Protein AF-A0A834HVM1-F1 (afdb_monomer_lite)

Sequence (176 aa):
MFTRSICTASIRMKLQIKRQAFDGKVNGSLLQRNLDETGYWPRPNTVKIKEQDKYRYCSTALRLLRKNMNRLMHLLILAIGVMGTSPPHPCQCWPDWQPVKDGDQWYCKNGDQSFSCNIDIPPLCICMEKGKPVELPLGETNCIHLDQYRFDNTRCEITPELEKWFGKYPQYRLYD

Secondary structure (DSSP, 8-state):
--SSSSHHHHHHHHHHHTTSS--S-PPSSS--S--SS---PPPPP-----GGGGTHHHHHHHHHHHHHHHHHHHHHHTTTTS-------S-PPPTT-EEEEETTEEEEEETTEEEETTPPPPPPPEEEETTEEEEPPTT--BSTTT-TTT-S-SB----HHHHHHHHH-GGGPPP-

pLDDT: mean 70.14, std 21.53, range [40.59, 96.31]

Radius of gyration: 39.04 Å; chains: 1; bounding box: 82×54×86 Å

Foldseek 3Di:
DPPPPPVVVVVVVVVVVVVPPPPDDDDDDPDPDDPDDDPDDPDPDDPPDPPVVVPPVVPVVVVVVVVVVVVVVVVVVVVVPPDPPPPPPPFDDDPPWDWDDDPPAIWTDDPPAIGHGPADWADWFWFAFPNDTDTDDTRDQFDVVVPVPGTPDGGGDDDPRNVVSCVVVVVSDDDD

Structure (mmCIF, N/CA/C/O backbone):
data_AF-A0A834HVM1-F1
#
_entry.id   AF-A0A834HVM1-F1
#
loop_
_atom_site.group_PDB
_atom_site.id
_atom_site.type_symbol
_atom_site.label_atom_id
_atom_site.label_alt_id
_atom_site.label_comp_id
_atom_site.label_asym_id
_atom_site.label_entity_id
_atom_site.label_seq_id
_atom_site.pdbx_PDB_ins_code
_atom_site.Cartn_x
_atom_site.Cartn_y
_atom_site.Cartn_z
_atom_site.occupancy
_atom_site.B_iso_or_equiv
_atom_site.auth_seq_id
_atom_site.auth_comp_id
_atom_site.auth_asym_id
_atom_site.auth_atom_id
_atom_site.pdbx_PDB_model_num
ATOM 1 N N . MET A 1 1 ? 28.528 -17.433 -54.467 1.00 46.09 1 MET A N 1
ATOM 2 C CA . MET A 1 1 ? 28.864 -16.192 -55.209 1.00 46.09 1 MET A CA 1
ATOM 3 C C . MET A 1 1 ? 28.993 -14.973 -54.264 1.00 46.09 1 MET A C 1
ATOM 5 O O . MET A 1 1 ? 28.414 -13.937 -54.530 1.00 46.09 1 MET A O 1
ATOM 9 N N . PHE A 1 2 ? 29.777 -15.047 -53.172 1.00 41.09 2 PHE A N 1
ATOM 10 C CA . PHE A 1 2 ? 29.877 -13.945 -52.179 1.00 41.09 2 PHE A CA 1
ATOM 11 C C . PHE A 1 2 ? 31.312 -13.526 -51.796 1.00 41.09 2 PHE A C 1
ATOM 13 O O . PHE A 1 2 ? 31.509 -12.690 -50.923 1.00 41.09 2 PHE A O 1
ATOM 20 N N . THR A 1 3 ? 32.348 -14.045 -52.460 1.00 45.53 3 THR A N 1
ATOM 21 C CA . THR A 1 3 ? 33.753 -13.805 -52.066 1.00 45.53 3 THR A CA 1
ATOM 22 C C . THR A 1 3 ? 34.456 -12.672 -52.819 1.00 45.53 3 THR A C 1
ATOM 24 O O . THR A 1 3 ? 35.579 -12.319 -52.471 1.00 45.53 3 THR A O 1
ATOM 27 N N . ARG A 1 4 ? 33.818 -12.048 -53.820 1.00 44.50 4 ARG A N 1
ATOM 28 C CA . ARG A 1 4 ? 34.434 -10.946 -54.590 1.00 44.50 4 ARG A CA 1
ATOM 29 C C . ARG A 1 4 ? 34.240 -9.553 -53.976 1.00 44.50 4 ARG A C 1
ATOM 31 O O . ARG A 1 4 ? 34.981 -8.645 -54.332 1.00 44.50 4 ARG A O 1
ATOM 38 N N . SER A 1 5 ? 33.315 -9.382 -53.029 1.00 47.44 5 SER A N 1
ATOM 39 C CA . SER A 1 5 ? 32.925 -8.046 -52.540 1.00 47.44 5 SER A CA 1
ATOM 40 C C . SER A 1 5 ? 33.814 -7.466 -51.428 1.00 47.44 5 SER A C 1
ATOM 42 O O . SER A 1 5 ? 33.705 -6.283 -51.123 1.00 47.44 5 SER A O 1
ATOM 44 N N . ILE A 1 6 ? 34.706 -8.256 -50.817 1.00 48.00 6 ILE A N 1
ATOM 45 C CA . ILE A 1 6 ? 35.487 -7.811 -49.643 1.00 48.00 6 ILE A CA 1
ATOM 46 C C . ILE A 1 6 ? 36.829 -7.162 -50.048 1.00 48.00 6 ILE A C 1
ATOM 48 O O . ILE A 1 6 ? 37.372 -6.333 -49.319 1.00 48.00 6 ILE A O 1
ATOM 52 N N . CYS A 1 7 ? 37.361 -7.453 -51.241 1.00 42.31 7 CYS A N 1
ATOM 53 C CA . CYS A 1 7 ? 38.663 -6.911 -51.663 1.00 42.31 7 CYS A CA 1
ATOM 54 C C . CYS A 1 7 ? 38.623 -5.442 -52.116 1.00 42.31 7 CYS A C 1
ATOM 56 O O . CYS A 1 7 ? 39.622 -4.735 -51.979 1.00 42.31 7 CYS A O 1
ATOM 58 N N . THR A 1 8 ? 37.495 -4.944 -52.621 1.00 47.38 8 THR A N 1
ATOM 59 C CA . THR A 1 8 ? 37.378 -3.555 -53.097 1.00 47.38 8 THR A CA 1
ATOM 60 C C . THR A 1 8 ? 37.304 -2.531 -51.960 1.00 47.38 8 THR A C 1
ATOM 62 O O . THR A 1 8 ? 37.790 -1.413 -52.126 1.00 47.38 8 THR A O 1
ATOM 65 N N . ALA A 1 9 ? 36.800 -2.903 -50.779 1.00 46.69 9 ALA A N 1
ATOM 66 C CA . ALA A 1 9 ? 36.712 -1.992 -49.633 1.00 46.69 9 ALA A CA 1
ATOM 67 C C . ALA A 1 9 ? 38.084 -1.684 -48.995 1.00 46.69 9 ALA A C 1
ATOM 69 O O . ALA A 1 9 ? 38.352 -0.549 -48.601 1.00 46.69 9 ALA A O 1
ATOM 70 N N . SER A 1 10 ? 39.001 -2.659 -48.962 1.00 43.09 10 SER A N 1
ATOM 71 C CA . SER A 1 10 ? 40.302 -2.505 -48.286 1.00 43.09 10 SER A CA 1
ATOM 72 C C . SER A 1 10 ? 41.271 -1.560 -49.022 1.00 43.09 10 SER A C 1
ATOM 74 O O . SER A 1 10 ? 42.105 -0.898 -48.402 1.00 43.09 10 SER A O 1
ATOM 76 N N . ILE A 1 11 ? 41.133 -1.422 -50.347 1.00 46.19 11 ILE A N 1
ATOM 77 C CA . ILE A 1 11 ? 41.972 -0.513 -51.150 1.00 46.19 11 ILE A CA 1
ATOM 78 C C . ILE A 1 11 ? 41.555 0.953 -50.948 1.00 46.19 11 ILE A C 1
ATOM 80 O O . ILE A 1 11 ? 42.411 1.839 -50.951 1.00 46.19 11 ILE A O 1
ATOM 84 N N . ARG A 1 12 ? 40.266 1.224 -50.697 1.00 44.38 12 ARG A N 1
ATOM 85 C CA . ARG A 1 12 ? 39.762 2.592 -50.493 1.00 44.38 12 ARG A CA 1
ATOM 86 C C . ARG A 1 12 ? 40.230 3.200 -49.164 1.00 44.38 12 ARG A C 1
ATOM 88 O O . ARG A 1 12 ? 40.500 4.395 -49.113 1.00 44.38 12 ARG A O 1
ATOM 95 N N . MET A 1 13 ? 40.419 2.382 -48.126 1.00 41.84 13 MET A N 1
ATOM 96 C CA . MET A 1 13 ? 40.840 2.856 -46.798 1.00 41.84 13 MET A CA 1
ATOM 97 C C . MET A 1 13 ? 42.332 3.228 -46.724 1.00 41.84 13 MET A C 1
ATOM 99 O O . MET A 1 13 ? 42.696 4.204 -46.072 1.00 41.84 13 MET A O 1
ATOM 103 N N . LYS A 1 14 ? 43.217 2.526 -47.449 1.00 43.44 14 LYS A N 1
ATOM 104 C CA . LYS A 1 14 ? 44.661 2.846 -47.440 1.00 43.44 14 LYS A CA 1
ATOM 105 C C . LYS A 1 14 ? 45.020 4.143 -48.172 1.00 43.44 14 LYS A C 1
ATOM 107 O O . LYS A 1 14 ? 46.069 4.719 -47.894 1.00 43.44 14 LYS A O 1
ATOM 112 N N . LEU A 1 15 ? 44.162 4.623 -49.073 1.00 41.75 15 LEU A N 1
ATOM 113 C CA . LEU A 1 15 ? 44.365 5.903 -49.757 1.00 41.75 15 LEU A CA 1
ATOM 114 C C . LEU A 1 15 ? 44.028 7.113 -48.876 1.00 41.75 15 LEU A C 1
ATOM 116 O O . LEU A 1 15 ? 44.607 8.176 -49.085 1.00 41.75 15 LEU A O 1
ATOM 120 N N . GLN A 1 16 ? 43.173 6.960 -47.861 1.00 43.88 16 GLN A N 1
ATOM 121 C CA . GLN A 1 16 ? 42.899 8.050 -46.920 1.00 43.88 16 GLN A CA 1
ATOM 122 C C . GLN A 1 16 ? 43.956 8.172 -45.817 1.00 43.88 16 GLN A C 1
ATOM 124 O O . GLN A 1 16 ? 44.281 9.286 -45.420 1.00 43.88 16 GLN A O 1
ATOM 129 N N . ILE A 1 17 ? 44.592 7.070 -45.407 1.00 44.72 17 ILE A N 1
ATOM 130 C CA . ILE A 1 17 ? 45.626 7.110 -44.355 1.00 44.72 17 ILE A CA 1
ATOM 131 C C . ILE A 1 17 ? 46.914 7.805 -44.837 1.00 44.72 17 ILE A C 1
ATOM 133 O O . ILE A 1 17 ? 47.585 8.468 -44.054 1.00 44.72 17 ILE A O 1
ATOM 137 N N . LYS A 1 18 ? 47.239 7.769 -46.139 1.00 40.62 18 LYS A N 1
ATOM 138 C CA . LYS A 1 18 ? 48.368 8.559 -46.678 1.00 40.62 18 LYS A CA 1
ATOM 139 C C . LYS A 1 18 ? 48.083 10.058 -46.817 1.00 40.62 18 LYS A C 1
ATOM 141 O O . LYS A 1 18 ? 49.021 10.809 -47.058 1.00 40.62 18 LYS A O 1
ATOM 146 N N . ARG A 1 19 ? 46.833 10.507 -46.651 1.00 43.47 19 ARG A N 1
ATOM 147 C CA . ARG A 1 19 ? 46.487 11.938 -46.669 1.00 43.47 19 ARG A CA 1
ATOM 148 C C . ARG A 1 19 ? 46.636 12.620 -45.307 1.00 43.47 19 ARG A C 1
ATOM 150 O O . ARG A 1 19 ? 46.625 13.839 -45.270 1.00 43.47 19 ARG A O 1
ATOM 157 N N . GLN A 1 20 ? 46.807 11.860 -44.223 1.00 44.25 20 GLN A N 1
ATOM 158 C CA . GLN A 1 20 ? 46.919 12.391 -42.855 1.00 44.25 20 GLN A CA 1
ATOM 159 C C . GLN A 1 20 ? 48.341 12.318 -42.269 1.00 44.25 20 GLN A C 1
ATOM 161 O O . GLN A 1 20 ? 48.543 12.633 -41.105 1.00 44.25 20 GLN A O 1
ATOM 166 N N . ALA A 1 21 ? 49.344 11.934 -43.064 1.00 42.41 21 ALA A N 1
ATOM 167 C CA . ALA A 1 21 ? 50.749 11.882 -42.640 1.00 42.41 21 ALA A CA 1
ATOM 168 C C . ALA A 1 21 ? 51.602 13.013 -43.249 1.00 42.41 21 ALA A C 1
ATOM 170 O O . ALA A 1 21 ? 52.787 12.820 -43.508 1.00 42.41 21 ALA A O 1
ATOM 171 N N . PHE A 1 22 ? 50.998 14.176 -43.507 1.00 44.09 22 PHE A N 1
ATOM 172 C CA . PHE A 1 22 ? 51.691 15.379 -43.985 1.00 44.09 22 PHE A CA 1
ATOM 173 C C . PHE A 1 22 ? 51.393 16.607 -43.102 1.00 44.09 22 PHE A C 1
ATOM 175 O O . PHE A 1 22 ? 51.345 17.720 -43.597 1.00 44.09 22 PHE A O 1
ATOM 182 N N . ASP A 1 23 ? 51.241 16.403 -41.789 1.00 47.34 23 ASP A N 1
ATOM 183 C CA . ASP A 1 23 ? 51.270 17.471 -40.768 1.00 47.34 23 ASP A CA 1
ATOM 184 C C . ASP A 1 23 ? 52.557 17.389 -39.924 1.00 47.34 23 ASP A C 1
ATOM 186 O O . ASP A 1 23 ? 52.575 17.521 -38.701 1.00 47.34 23 ASP A O 1
ATOM 190 N N . GLY A 1 24 ? 53.679 17.124 -40.597 1.00 44.84 24 GLY A N 1
ATOM 191 C CA . GLY A 1 24 ? 55.014 17.149 -40.008 1.00 44.84 24 GLY A CA 1
ATOM 192 C C . GLY A 1 24 ? 55.781 18.383 -40.465 1.00 44.84 24 GLY A C 1
ATOM 193 O O . GLY A 1 24 ? 56.306 18.382 -41.572 1.00 44.84 24 GLY A O 1
ATOM 194 N N . LYS A 1 25 ? 55.824 19.411 -39.604 1.00 51.78 25 LYS A N 1
ATOM 195 C CA . LYS A 1 25 ? 56.779 20.541 -39.560 1.00 51.78 25 LYS A CA 1
ATOM 196 C C . LYS A 1 25 ? 57.676 20.702 -40.799 1.00 51.78 25 LYS A C 1
ATOM 198 O O . LYS A 1 25 ? 58.764 20.132 -40.861 1.00 51.78 25 LYS A O 1
ATOM 203 N N . VAL A 1 26 ? 57.280 21.588 -41.708 1.00 42.47 26 VAL A N 1
ATOM 204 C CA . VAL A 1 26 ? 58.225 22.237 -42.624 1.00 42.47 26 VAL A CA 1
ATOM 205 C C . VAL A 1 26 ? 58.448 23.649 -42.100 1.00 42.47 26 VAL A C 1
ATOM 207 O O . VAL A 1 26 ? 57.504 24.422 -41.958 1.00 42.47 26 VAL A O 1
ATOM 210 N N . ASN A 1 27 ? 59.698 23.945 -41.743 1.00 40.59 27 ASN A N 1
ATOM 211 C CA . ASN A 1 27 ? 60.143 25.271 -41.336 1.00 40.59 27 ASN A CA 1
ATOM 212 C C . ASN A 1 27 ? 59.734 26.300 -42.396 1.00 40.59 27 ASN A C 1
ATOM 214 O O . ASN A 1 27 ? 60.076 26.171 -43.572 1.00 40.59 27 ASN A O 1
ATOM 2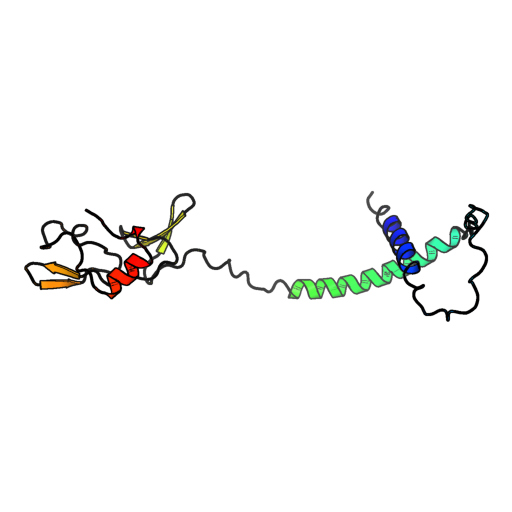18 N N . GLY A 1 28 ? 59.003 27.322 -41.961 1.00 49.00 28 GLY A N 1
ATOM 219 C CA . GLY A 1 28 ? 58.702 28.481 -42.778 1.00 49.00 28 GLY A CA 1
ATOM 220 C C . GLY A 1 28 ? 59.962 29.305 -42.994 1.00 49.00 28 GLY A C 1
ATOM 221 O O . GLY A 1 28 ? 60.507 29.829 -42.030 1.00 49.00 28 GLY A O 1
ATOM 222 N N . SER A 1 29 ? 60.400 29.413 -44.249 1.00 47.00 29 SER A N 1
ATOM 223 C CA . SER A 1 29 ? 61.112 30.586 -44.783 1.00 47.00 29 SER A CA 1
ATOM 224 C C . SER A 1 29 ? 61.532 30.427 -46.251 1.00 47.00 29 SER A C 1
ATOM 226 O O . SER A 1 29 ? 62.586 30.917 -46.620 1.00 47.00 29 SER A O 1
ATOM 228 N N . LEU A 1 30 ? 60.766 29.760 -47.124 1.00 45.78 30 LEU A N 1
ATOM 229 C CA . LEU A 1 30 ? 61.060 29.764 -48.572 1.00 45.78 30 LEU A CA 1
ATOM 230 C C . LEU A 1 30 ? 59.909 29.150 -49.374 1.00 45.78 30 LEU A C 1
ATOM 232 O O . LEU A 1 30 ? 60.035 28.049 -49.883 1.00 45.78 30 LEU A O 1
ATOM 236 N N . LEU A 1 31 ? 58.761 29.831 -49.433 1.00 43.28 31 LEU A N 1
ATOM 237 C CA . LEU A 1 31 ? 57.733 29.670 -50.484 1.00 43.28 31 LEU A CA 1
ATOM 238 C C . LEU A 1 31 ? 56.615 30.704 -50.267 1.00 43.28 31 LEU A C 1
ATOM 240 O O . LEU A 1 31 ? 55.435 30.392 -50.175 1.00 43.28 31 LEU A O 1
ATOM 244 N N . GLN A 1 32 ? 57.012 31.971 -50.153 1.00 49.53 32 GLN A N 1
ATOM 245 C CA . GLN A 1 32 ? 56.101 33.113 -50.174 1.00 49.53 32 GLN A CA 1
ATOM 246 C C . GLN A 1 32 ? 56.458 33.970 -51.389 1.00 49.53 32 GLN A C 1
ATOM 248 O O . GLN A 1 32 ? 57.086 35.019 -51.262 1.00 49.53 32 GLN A O 1
ATOM 253 N N . ARG A 1 33 ? 56.159 33.457 -52.584 1.00 48.03 33 ARG A N 1
ATOM 254 C CA . ARG A 1 33 ? 56.004 34.239 -53.818 1.00 48.03 33 ARG A CA 1
ATOM 255 C C . ARG A 1 33 ? 55.497 33.319 -54.929 1.00 48.03 33 ARG A C 1
ATOM 257 O O . ARG A 1 33 ? 56.015 32.219 -55.083 1.00 48.03 33 ARG A O 1
ATOM 264 N N . ASN A 1 34 ? 54.524 33.819 -55.685 1.00 42.91 34 ASN A N 1
ATOM 265 C CA . ASN A 1 34 ? 53.813 33.195 -56.808 1.00 42.91 34 ASN A CA 1
ATOM 266 C C . ASN A 1 34 ? 52.642 32.290 -56.421 1.00 42.91 34 ASN A C 1
ATOM 268 O O . ASN A 1 34 ? 52.638 31.084 -56.649 1.00 42.91 34 ASN A O 1
ATOM 272 N N . LEU A 1 35 ? 51.613 32.932 -55.877 1.00 48.84 35 LEU A N 1
ATOM 273 C CA . LEU A 1 35 ? 50.236 32.453 -55.936 1.00 48.84 35 LEU A CA 1
ATOM 274 C C . LEU A 1 35 ? 49.391 33.527 -56.626 1.00 48.84 35 LEU A C 1
ATOM 276 O O . LEU A 1 35 ? 48.385 33.961 -56.098 1.00 48.84 35 LEU A O 1
ATOM 280 N N . ASP A 1 36 ? 49.850 33.961 -57.797 1.00 48.88 36 ASP A N 1
ATOM 281 C CA . ASP A 1 36 ? 49.064 34.718 -58.761 1.00 48.88 36 ASP A CA 1
ATOM 282 C C . ASP A 1 36 ? 49.435 34.186 -60.151 1.00 48.88 36 ASP A C 1
ATOM 284 O O . ASP A 1 36 ? 50.603 33.929 -60.435 1.00 48.88 36 ASP A O 1
ATOM 288 N N . GLU A 1 37 ? 48.412 33.966 -60.976 1.00 50.09 37 GLU A N 1
ATOM 289 C CA . GLU A 1 37 ? 48.492 33.572 -62.389 1.00 50.09 37 GLU A CA 1
ATOM 290 C C . GLU A 1 37 ? 48.992 32.148 -62.699 1.00 50.09 37 GLU A C 1
ATOM 292 O O . GLU A 1 37 ? 50.095 31.917 -63.179 1.00 50.09 37 GLU A O 1
ATOM 297 N N . THR A 1 38 ? 48.122 31.156 -62.491 1.00 44.94 38 THR A N 1
ATOM 298 C CA . THR A 1 38 ? 47.656 30.205 -63.531 1.00 44.94 38 THR A CA 1
ATOM 299 C C . THR A 1 38 ? 46.861 29.079 -62.864 1.00 44.94 38 THR A C 1
ATOM 301 O O . THR A 1 38 ? 47.388 28.244 -62.134 1.00 44.94 38 THR A O 1
ATOM 304 N N . GLY A 1 39 ? 45.549 29.042 -63.108 1.00 46.97 39 GLY A N 1
ATOM 305 C CA . GLY A 1 39 ? 44.650 28.003 -62.602 1.00 46.97 39 GLY A CA 1
ATOM 306 C C . GLY A 1 39 ? 44.836 26.659 -63.310 1.00 46.97 39 GLY A C 1
ATOM 307 O O . GLY A 1 39 ? 43.962 26.246 -64.069 1.00 46.97 39 GLY A O 1
ATOM 308 N N . TYR A 1 40 ? 45.947 25.962 -63.065 1.00 44.91 40 TYR A N 1
ATOM 309 C CA . TYR A 1 40 ? 46.147 24.599 -63.558 1.00 44.91 40 TYR A CA 1
ATOM 310 C C . TYR A 1 40 ? 46.816 23.707 -62.508 1.00 44.91 40 TYR A C 1
ATOM 312 O O . TYR A 1 40 ? 47.993 23.844 -62.189 1.00 44.91 40 TYR A O 1
ATOM 320 N N . TRP A 1 41 ? 46.060 22.738 -61.992 1.00 42.84 41 TRP A N 1
ATOM 321 C CA . TRP A 1 41 ? 46.616 21.639 -61.206 1.00 42.84 41 TRP A CA 1
ATOM 322 C C . TRP A 1 41 ? 47.335 20.660 -62.148 1.00 42.84 41 TRP A C 1
ATOM 324 O O . TRP A 1 41 ? 46.716 20.201 -63.116 1.00 42.84 41 TRP A O 1
ATOM 334 N N . PRO A 1 42 ? 48.600 20.273 -61.893 1.00 49.50 42 PRO A N 1
ATOM 335 C CA . PRO A 1 42 ? 49.231 19.210 -62.660 1.00 49.50 42 PRO A CA 1
ATOM 336 C C . PRO A 1 42 ? 48.476 17.900 -62.409 1.00 49.50 42 PRO A C 1
ATOM 338 O O . PRO A 1 42 ? 48.267 17.481 -61.268 1.00 49.50 42 PRO A O 1
ATOM 341 N N . ARG A 1 43 ? 48.035 17.247 -63.491 1.00 47.91 43 ARG A N 1
ATOM 342 C CA . ARG A 1 43 ? 47.398 15.928 -63.403 1.00 47.91 43 ARG A CA 1
ATOM 343 C C . ARG A 1 43 ? 48.394 14.934 -62.794 1.00 47.91 43 ARG A C 1
ATOM 345 O O . ARG A 1 43 ? 49.549 14.910 -63.219 1.00 47.91 43 ARG A O 1
ATOM 352 N N . PRO A 1 44 ? 47.975 14.084 -61.843 1.00 50.06 44 PRO A N 1
ATOM 353 C CA . PRO A 1 44 ? 48.852 13.058 -61.305 1.00 50.06 44 PRO A CA 1
ATOM 354 C C . PRO A 1 44 ? 49.217 12.069 -62.416 1.00 50.06 44 PRO A C 1
ATOM 356 O O . PRO A 1 44 ? 48.347 11.423 -63.006 1.00 50.06 44 PRO A O 1
ATOM 359 N N . ASN A 1 45 ? 50.517 11.953 -62.689 1.00 45.72 45 ASN A N 1
ATOM 360 C CA . ASN A 1 45 ? 51.064 10.926 -63.563 1.00 45.72 45 ASN A CA 1
ATOM 361 C C . ASN A 1 45 ? 50.628 9.551 -63.046 1.00 45.72 45 ASN A C 1
ATOM 363 O O . ASN A 1 45 ? 50.922 9.150 -61.918 1.00 45.72 45 ASN A O 1
ATOM 367 N N . THR A 1 46 ? 49.885 8.837 -63.884 1.00 49.31 46 THR A N 1
ATOM 368 C CA . THR A 1 46 ? 49.397 7.489 -63.615 1.00 49.31 46 THR A CA 1
ATOM 369 C C . THR A 1 46 ? 50.574 6.525 -63.675 1.00 49.31 46 THR A C 1
ATOM 371 O O . THR A 1 46 ? 50.954 6.030 -64.734 1.00 49.31 46 THR A O 1
ATOM 374 N N . VAL A 1 47 ? 51.165 6.236 -62.516 1.00 53.16 47 VAL A N 1
ATOM 375 C CA . VAL A 1 47 ? 52.095 5.113 -62.371 1.00 53.16 47 VAL A CA 1
ATOM 376 C C . VAL A 1 47 ? 51.295 3.831 -62.604 1.00 53.16 47 VAL A C 1
ATOM 378 O O . VAL A 1 47 ? 50.525 3.393 -61.746 1.00 53.16 47 VAL A O 1
ATOM 381 N N . LYS A 1 48 ? 51.443 3.235 -63.792 1.00 49.09 48 LYS A N 1
ATOM 382 C CA . LYS A 1 48 ? 50.917 1.902 -64.099 1.00 49.09 48 LYS A CA 1
ATOM 383 C C . LYS A 1 48 ? 51.716 0.874 -63.302 1.00 49.09 48 LYS A C 1
ATOM 385 O O . LYS A 1 48 ? 52.745 0.379 -63.752 1.00 49.09 48 LYS A O 1
ATOM 390 N N . ILE A 1 49 ? 51.248 0.567 -62.097 1.00 52.47 49 ILE A N 1
ATOM 391 C CA . ILE A 1 49 ? 51.744 -0.578 -61.334 1.00 52.47 49 ILE A CA 1
ATOM 392 C C . ILE A 1 49 ? 51.302 -1.834 -62.092 1.00 52.47 49 ILE A C 1
ATOM 394 O O . ILE A 1 49 ? 50.105 -2.035 -62.307 1.00 52.47 49 ILE A O 1
ATOM 398 N N . LYS A 1 50 ? 52.271 -2.644 -62.536 1.00 49.75 50 LYS A N 1
ATOM 399 C CA . LYS A 1 50 ? 52.028 -3.891 -63.269 1.00 49.75 50 LYS A CA 1
ATOM 400 C C . LYS A 1 50 ? 51.107 -4.802 -62.453 1.00 49.75 50 LYS A C 1
ATOM 402 O O . LYS A 1 50 ? 51.326 -5.066 -61.275 1.00 49.75 50 LYS A O 1
ATOM 407 N N . GLU A 1 51 ? 50.059 -5.278 -63.109 1.00 53.81 51 GLU A N 1
ATOM 408 C CA . GLU A 1 51 ? 48.930 -6.001 -62.515 1.00 53.81 51 GLU A CA 1
ATOM 409 C C . GLU A 1 51 ? 49.315 -7.360 -61.895 1.00 53.81 51 GLU A C 1
ATOM 411 O O . GLU A 1 51 ? 48.578 -7.909 -61.076 1.00 53.81 51 GLU A O 1
ATOM 416 N N . GLN A 1 52 ? 50.507 -7.876 -62.208 1.00 53.78 52 GLN A N 1
ATOM 417 C CA . GLN A 1 52 ? 50.980 -9.184 -61.751 1.00 53.78 52 GLN A CA 1
ATOM 418 C C . GLN A 1 52 ? 51.478 -9.215 -60.294 1.00 53.78 52 GLN A C 1
ATOM 420 O O . GLN A 1 52 ? 51.451 -10.280 -59.678 1.00 53.78 52 GLN A O 1
ATOM 425 N N . ASP A 1 53 ? 51.806 -8.073 -59.678 1.00 49.09 53 ASP A N 1
ATOM 426 C CA . ASP A 1 53 ? 52.285 -8.045 -58.282 1.00 49.09 53 ASP A CA 1
ATOM 427 C C . ASP A 1 53 ? 51.155 -7.955 -57.238 1.00 49.09 53 ASP A C 1
ATOM 429 O O . ASP A 1 53 ? 51.375 -8.144 -56.038 1.00 49.09 53 ASP A O 1
ATOM 433 N N . LYS A 1 54 ? 49.904 -7.735 -57.671 1.00 50.56 54 LYS A N 1
ATOM 434 C CA . LYS A 1 54 ? 48.737 -7.632 -56.772 1.00 50.56 54 LYS A CA 1
ATOM 435 C C . LYS A 1 54 ? 48.353 -8.958 -56.110 1.00 50.56 54 LYS A C 1
ATOM 437 O O . LYS A 1 54 ? 47.806 -8.957 -55.007 1.00 50.56 54 LYS A O 1
ATOM 442 N N . TYR A 1 55 ? 48.638 -10.089 -56.753 1.00 50.00 55 TYR A N 1
ATOM 443 C CA . TYR A 1 55 ? 48.125 -11.393 -56.320 1.00 50.00 55 TYR A CA 1
ATOM 444 C C . TYR A 1 55 ? 48.994 -12.088 -55.262 1.00 50.00 55 TYR A C 1
ATOM 446 O O . TYR A 1 55 ? 48.482 -12.911 -54.500 1.00 50.00 55 TYR A O 1
ATOM 454 N N . ARG A 1 56 ? 50.280 -11.729 -55.129 1.00 50.53 56 ARG A N 1
ATOM 455 C CA . ARG A 1 56 ? 51.175 -12.358 -54.136 1.00 50.53 56 ARG A CA 1
ATOM 456 C C . ARG A 1 56 ? 50.928 -11.882 -52.703 1.00 50.53 56 ARG A C 1
ATOM 458 O O . ARG A 1 56 ? 51.018 -12.686 -51.779 1.00 50.53 56 ARG A O 1
ATOM 465 N N . TYR A 1 57 ? 50.530 -10.623 -52.518 1.00 50.16 57 TYR A N 1
ATOM 466 C CA . TYR A 1 57 ? 50.309 -10.035 -51.189 1.00 50.16 57 TYR A CA 1
ATOM 467 C C . TYR A 1 57 ? 48.977 -10.423 -50.529 1.00 50.16 57 TYR A C 1
ATOM 469 O O . TYR A 1 57 ? 48.822 -10.270 -49.319 1.00 50.16 57 TYR A O 1
ATOM 477 N N . CYS A 1 58 ? 48.011 -10.949 -51.287 1.00 50.75 58 CYS A N 1
ATOM 478 C CA . CYS A 1 58 ? 46.701 -11.305 -50.735 1.00 50.75 58 CYS A CA 1
ATOM 479 C C . CYS A 1 58 ? 46.719 -12.668 -50.010 1.00 50.75 58 CYS A C 1
ATOM 481 O O . CYS A 1 58 ? 46.001 -12.870 -49.032 1.00 50.75 58 CYS A O 1
ATOM 483 N N . SER A 1 59 ? 47.586 -13.597 -50.433 1.00 54.72 59 SER A N 1
ATOM 484 C CA . SER A 1 59 ? 47.590 -14.969 -49.896 1.00 54.72 59 SER A CA 1
ATOM 485 C C . SER A 1 59 ? 48.220 -15.095 -48.500 1.00 54.72 59 SER A C 1
ATOM 487 O O . SER A 1 59 ? 47.755 -15.888 -47.679 1.00 54.72 59 SER A O 1
ATOM 489 N N . THR A 1 60 ? 49.239 -14.291 -48.189 1.00 54.84 60 THR A N 1
ATOM 490 C CA . THR A 1 60 ? 49.918 -14.295 -46.883 1.00 54.84 60 THR A CA 1
ATOM 491 C C . THR A 1 60 ? 49.120 -13.555 -45.809 1.00 54.84 60 THR A C 1
ATOM 493 O O . THR A 1 60 ? 49.064 -14.021 -44.671 1.00 54.84 60 THR A O 1
ATOM 496 N N . ALA A 1 61 ? 48.414 -12.476 -46.165 1.00 56.94 61 ALA A N 1
ATOM 497 C CA . ALA A 1 61 ? 47.545 -11.743 -45.239 1.00 56.94 61 ALA A CA 1
ATOM 498 C C . ALA A 1 61 ? 46.349 -12.589 -44.752 1.00 56.94 61 ALA A C 1
ATOM 500 O O . ALA A 1 61 ? 46.006 -12.568 -43.569 1.00 56.94 61 ALA A O 1
ATOM 501 N N . LEU A 1 62 ? 45.762 -13.407 -45.633 1.00 57.06 62 LEU A N 1
ATOM 502 C CA . LEU A 1 62 ? 44.642 -14.293 -45.294 1.00 57.06 62 LEU A CA 1
ATOM 503 C C . LEU A 1 62 ? 45.032 -15.430 -44.332 1.00 57.06 62 LEU A C 1
ATOM 505 O O . LEU A 1 62 ? 44.231 -15.815 -43.478 1.00 57.06 62 LEU A O 1
ATOM 509 N N . ARG A 1 63 ? 46.266 -15.951 -44.416 1.00 58.38 63 ARG A N 1
ATOM 510 C CA . ARG A 1 63 ? 46.742 -17.005 -43.497 1.00 58.38 63 ARG A CA 1
ATOM 511 C C . ARG A 1 63 ? 46.988 -16.488 -42.076 1.00 58.38 63 ARG A C 1
ATOM 513 O O . ARG A 1 63 ? 46.728 -17.223 -41.125 1.00 58.38 63 ARG A O 1
ATOM 520 N N . LEU A 1 64 ? 47.437 -15.240 -41.922 1.00 56.84 64 LEU A N 1
ATOM 521 C CA . LEU A 1 64 ? 47.631 -14.613 -40.607 1.00 56.84 64 LEU A CA 1
ATOM 522 C C . LEU A 1 64 ? 46.295 -14.277 -39.923 1.00 56.84 64 LEU A C 1
ATOM 524 O O . LEU A 1 64 ? 46.143 -14.527 -38.728 1.00 56.84 64 LEU A O 1
ATOM 528 N N . LEU A 1 65 ? 45.293 -13.819 -40.682 1.00 55.16 65 LEU A N 1
ATOM 529 C CA . LEU A 1 65 ? 43.949 -13.552 -40.149 1.00 55.16 65 LEU A CA 1
ATOM 530 C C . LEU A 1 65 ? 43.248 -14.831 -39.659 1.00 55.16 65 LEU A C 1
ATOM 532 O O . LEU A 1 65 ? 42.633 -14.829 -38.593 1.00 55.16 65 LEU A O 1
ATOM 536 N N . ARG A 1 66 ? 43.412 -15.957 -40.370 1.00 57.97 66 ARG A N 1
ATOM 537 C CA . ARG A 1 66 ? 42.787 -17.238 -39.994 1.00 57.97 66 ARG A CA 1
ATOM 538 C C . ARG A 1 66 ? 43.342 -17.829 -38.690 1.00 57.97 66 ARG A C 1
ATOM 540 O O . ARG A 1 66 ? 42.585 -18.427 -37.933 1.00 57.97 66 ARG A O 1
ATOM 547 N N . LYS A 1 67 ? 44.637 -17.647 -38.397 1.00 56.91 67 LYS A N 1
ATOM 548 C CA . LYS A 1 67 ? 45.251 -18.138 -37.145 1.00 56.91 67 LYS A CA 1
ATOM 549 C C . LYS A 1 67 ? 44.832 -17.324 -35.915 1.00 56.91 67 LYS A C 1
ATOM 551 O O . LYS A 1 67 ? 44.671 -17.906 -34.845 1.00 56.91 67 LYS A O 1
ATOM 556 N N . ASN A 1 68 ? 44.607 -16.018 -36.067 1.00 55.44 68 ASN A N 1
ATOM 557 C CA . ASN A 1 68 ? 44.182 -15.159 -34.957 1.00 55.44 68 ASN A CA 1
ATOM 558 C C . ASN A 1 68 ? 42.676 -15.244 -34.669 1.0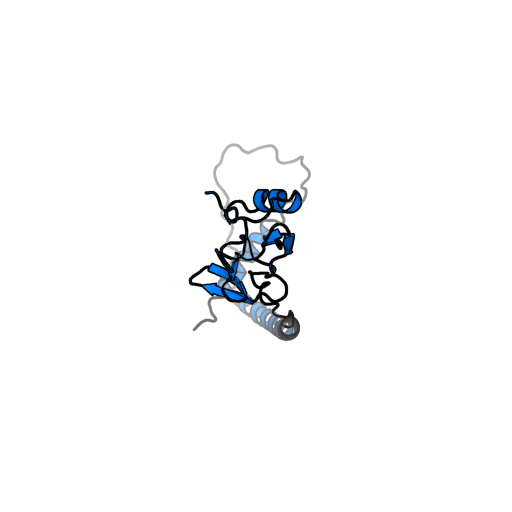0 55.44 68 ASN A C 1
ATOM 560 O O . ASN A 1 68 ? 42.285 -15.144 -33.509 1.00 55.44 68 ASN A O 1
ATOM 564 N N . MET A 1 69 ? 41.838 -15.517 -35.675 1.00 57.34 69 MET A N 1
ATOM 565 C CA . MET A 1 69 ? 40.394 -15.687 -35.465 1.00 57.34 69 MET A CA 1
ATOM 566 C C . MET A 1 69 ? 40.041 -16.901 -34.592 1.00 57.34 69 MET A C 1
ATOM 568 O O . MET A 1 69 ? 39.146 -16.790 -33.763 1.00 57.34 69 MET A O 1
ATOM 572 N N . ASN A 1 70 ? 40.773 -18.019 -34.686 1.00 56.19 70 ASN A N 1
ATOM 573 C CA . ASN A 1 70 ? 40.515 -19.185 -33.826 1.00 56.19 70 ASN A CA 1
ATOM 574 C C . ASN A 1 70 ? 40.859 -18.928 -32.348 1.00 56.19 70 ASN A C 1
ATOM 576 O O . ASN A 1 70 ? 40.206 -19.476 -31.466 1.00 56.19 70 ASN A O 1
ATOM 580 N N . ARG A 1 71 ? 41.849 -18.070 -32.055 1.00 59.03 71 ARG A N 1
ATOM 581 C CA . ARG A 1 71 ? 42.148 -17.654 -30.671 1.00 59.03 71 ARG A CA 1
ATOM 582 C C . ARG A 1 71 ? 41.129 -16.640 -30.147 1.00 59.03 71 ARG A C 1
ATOM 584 O O . ARG A 1 71 ? 40.756 -16.711 -28.981 1.00 59.03 71 ARG A O 1
ATOM 591 N N . LEU A 1 72 ? 40.638 -15.749 -31.011 1.00 54.91 72 LEU A N 1
ATOM 592 C CA . LEU A 1 72 ? 39.602 -14.777 -30.655 1.00 54.91 72 LEU A CA 1
ATOM 593 C C . LEU A 1 72 ? 38.245 -15.450 -30.386 1.00 54.91 72 LEU A C 1
ATOM 595 O O . LEU A 1 72 ? 37.529 -15.044 -29.478 1.00 54.91 72 LEU A O 1
ATOM 599 N N . MET A 1 73 ? 37.909 -16.509 -31.131 1.00 56.28 73 MET A N 1
ATOM 600 C CA . MET A 1 73 ? 36.643 -17.229 -30.965 1.00 56.28 73 MET A CA 1
ATOM 601 C C . MET A 1 73 ? 36.577 -17.997 -29.635 1.00 56.28 73 MET A C 1
ATOM 603 O O . MET A 1 73 ? 35.523 -18.036 -29.012 1.00 56.28 73 MET A O 1
ATOM 607 N N . HIS A 1 74 ? 37.700 -18.539 -29.147 1.00 56.22 74 HIS A N 1
ATOM 608 C CA . HIS A 1 74 ? 37.755 -19.160 -27.818 1.00 56.22 74 HIS A CA 1
ATOM 609 C C . HIS A 1 74 ? 37.683 -18.145 -26.667 1.00 56.22 74 HIS A C 1
ATOM 611 O O . HIS A 1 74 ? 37.096 -18.454 -25.634 1.00 56.22 74 HIS A O 1
ATOM 617 N N . LEU A 1 75 ? 38.202 -16.925 -26.848 1.00 54.62 75 LEU A N 1
ATOM 618 C CA . LEU A 1 75 ? 38.031 -15.839 -25.872 1.00 54.62 75 LEU A CA 1
ATOM 619 C C . LEU A 1 75 ? 36.588 -15.308 -25.832 1.00 54.62 75 LEU A C 1
ATOM 621 O O . LEU A 1 75 ? 36.114 -14.927 -24.767 1.00 54.62 75 LEU A O 1
ATOM 625 N N . LEU A 1 76 ? 35.866 -15.333 -26.957 1.00 51.25 76 LEU A N 1
ATOM 626 C CA . LEU A 1 76 ? 34.472 -14.879 -27.018 1.00 51.25 76 LEU A CA 1
ATOM 627 C C . LEU A 1 76 ? 33.498 -15.836 -26.304 1.00 51.25 76 LEU A C 1
ATOM 629 O O . LEU A 1 76 ? 32.508 -15.389 -25.735 1.00 51.25 76 LEU A O 1
ATOM 633 N N . ILE A 1 77 ? 33.787 -17.142 -26.293 1.00 55.34 77 ILE A N 1
ATOM 634 C CA . ILE A 1 77 ? 32.935 -18.160 -25.646 1.00 55.34 77 ILE A CA 1
ATOM 635 C C . ILE A 1 77 ? 33.019 -18.080 -24.108 1.00 55.34 77 ILE A C 1
ATOM 637 O O . ILE A 1 77 ? 32.044 -18.384 -23.428 1.00 55.34 77 ILE A O 1
ATOM 641 N N . LEU A 1 78 ? 34.128 -17.586 -23.547 1.00 52.47 78 LEU A N 1
ATOM 642 C CA . LEU A 1 78 ? 34.286 -17.351 -22.102 1.00 52.47 78 LEU A CA 1
ATOM 643 C C . LEU A 1 78 ? 33.602 -16.063 -21.598 1.00 52.47 78 LEU A C 1
ATOM 645 O O . LEU A 1 78 ? 33.467 -15.885 -20.391 1.00 52.47 78 LEU A O 1
ATOM 649 N N . ALA A 1 79 ? 33.136 -15.184 -22.493 1.00 52.38 79 ALA A N 1
ATOM 650 C CA . ALA A 1 79 ? 32.460 -13.931 -22.137 1.00 52.38 79 ALA A CA 1
ATOM 651 C C . ALA A 1 79 ? 30.921 -14.042 -22.075 1.00 52.38 79 ALA A C 1
ATOM 653 O O . ALA A 1 79 ? 30.258 -13.101 -21.648 1.00 52.38 79 ALA A O 1
ATOM 654 N N . ILE A 1 80 ? 30.337 -15.193 -22.437 1.00 53.19 80 ILE A N 1
ATOM 655 C CA . ILE A 1 80 ? 28.882 -15.462 -22.347 1.00 53.19 80 ILE A CA 1
ATOM 656 C C . ILE A 1 80 ? 28.515 -15.999 -20.941 1.00 53.19 80 ILE A C 1
ATOM 658 O O . ILE A 1 80 ? 27.516 -16.675 -20.736 1.00 53.19 80 ILE A O 1
ATOM 662 N N . GLY A 1 81 ? 29.360 -15.711 -19.947 1.00 51.38 81 GLY A N 1
ATOM 663 C CA . GLY A 1 81 ? 29.138 -15.997 -18.530 1.00 51.38 81 GLY A CA 1
ATOM 664 C C . GLY A 1 81 ? 28.691 -14.776 -17.725 1.00 51.38 81 GLY A C 1
ATOM 665 O O . GLY A 1 81 ? 28.762 -14.812 -16.501 1.00 51.38 81 GLY A O 1
ATOM 666 N N . VAL A 1 82 ? 28.259 -13.684 -18.367 1.00 55.72 82 VAL A N 1
ATOM 667 C CA . VAL A 1 82 ? 27.514 -12.641 -17.651 1.00 55.72 82 VAL A CA 1
ATOM 668 C C . VAL A 1 82 ? 26.090 -13.146 -17.533 1.00 55.72 82 VAL A C 1
ATOM 670 O O . VAL A 1 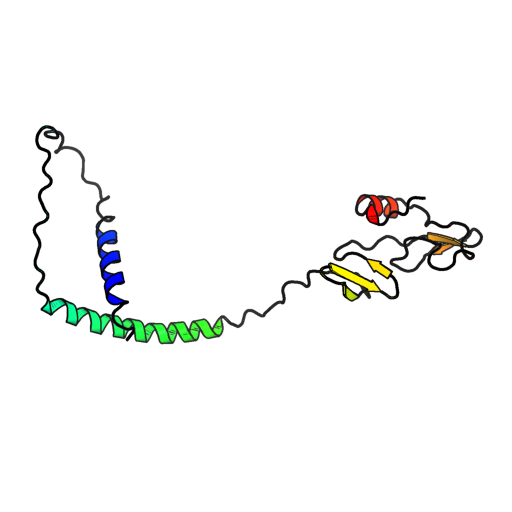82 ? 25.310 -13.111 -18.482 1.00 55.72 82 VAL A O 1
ATOM 673 N N . MET A 1 83 ? 25.826 -13.709 -16.361 1.00 51.34 83 MET A N 1
ATOM 674 C CA . MET A 1 83 ? 24.520 -14.081 -15.853 1.00 51.34 83 MET A CA 1
ATOM 675 C C . MET A 1 83 ? 23.465 -13.111 -16.374 1.00 51.34 83 MET A C 1
ATOM 677 O O . MET A 1 83 ? 23.564 -11.903 -16.157 1.00 51.34 83 MET A O 1
ATOM 681 N N . GLY A 1 84 ? 22.463 -13.651 -17.066 1.00 45.28 84 GLY A N 1
ATOM 682 C CA . GLY A 1 84 ? 21.219 -12.947 -17.301 1.00 45.28 84 GLY A CA 1
ATOM 683 C C . GLY A 1 84 ? 20.588 -12.646 -15.951 1.00 45.28 84 GLY A C 1
ATOM 684 O O . GLY A 1 84 ? 19.752 -13.405 -15.474 1.00 45.28 84 GLY A O 1
ATOM 685 N N . THR A 1 85 ? 20.988 -11.547 -15.317 1.00 48.12 85 THR A N 1
ATOM 686 C CA . THR A 1 85 ? 20.095 -10.874 -14.393 1.00 48.12 85 THR A CA 1
ATOM 687 C C . THR A 1 85 ? 18.987 -10.376 -15.292 1.00 48.12 85 THR A C 1
ATOM 689 O O . THR A 1 85 ? 19.185 -9.433 -16.065 1.00 48.12 85 THR A O 1
ATOM 692 N N . SER A 1 86 ? 17.848 -11.070 -15.270 1.00 50.31 86 SER A N 1
ATOM 693 C CA . SER A 1 86 ? 16.599 -10.483 -15.733 1.00 50.31 86 SER A CA 1
ATOM 694 C C . SER A 1 86 ? 16.595 -9.031 -15.253 1.00 50.31 86 SER A C 1
ATOM 696 O O . SER A 1 86 ? 16.940 -8.822 -14.080 1.00 50.31 86 SER A O 1
ATOM 698 N N . PRO A 1 87 ? 16.302 -8.041 -16.119 1.00 57.41 87 PRO A N 1
ATOM 699 C CA . PRO A 1 87 ? 16.189 -6.661 -15.663 1.00 57.41 87 PRO A CA 1
ATOM 700 C C . PRO A 1 87 ? 15.360 -6.679 -14.375 1.00 57.41 87 PRO A C 1
ATOM 702 O O . PRO A 1 87 ? 14.388 -7.446 -14.338 1.00 57.41 87 PRO A O 1
ATOM 705 N N . PRO A 1 88 ? 15.796 -5.975 -13.308 1.00 58.19 88 PRO A N 1
ATOM 706 C CA . PRO A 1 88 ? 15.112 -6.012 -12.021 1.00 58.19 88 PRO A CA 1
ATOM 707 C C . PRO A 1 88 ? 13.627 -5.892 -12.308 1.00 58.19 88 PRO A C 1
ATOM 709 O O . PRO A 1 88 ? 13.237 -5.021 -13.092 1.00 58.19 88 PRO A O 1
ATOM 712 N N . HIS A 1 89 ? 12.846 -6.854 -11.806 1.00 61.34 89 HIS A N 1
ATOM 713 C CA . HIS A 1 89 ? 11.419 -6.901 -12.085 1.00 61.34 89 HIS A CA 1
ATOM 714 C C . HIS A 1 89 ? 10.902 -5.479 -11.851 1.00 61.34 89 HIS A C 1
ATOM 716 O O . HIS A 1 89 ? 11.165 -4.936 -10.777 1.00 61.34 89 HIS A O 1
ATOM 722 N N . PRO A 1 90 ? 10.253 -4.823 -12.829 1.00 77.25 90 PRO A N 1
ATO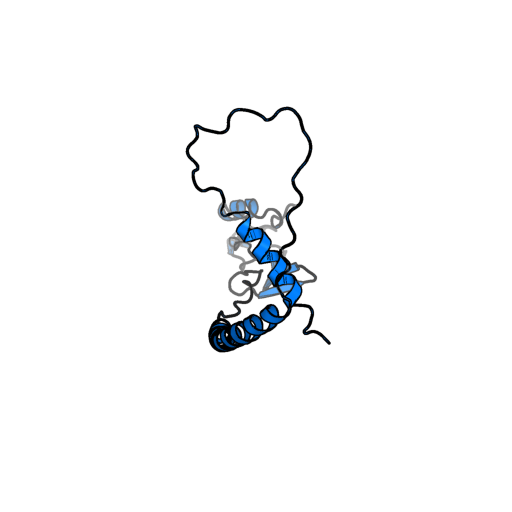M 723 C CA . PRO A 1 90 ? 9.986 -3.384 -12.744 1.00 77.25 90 PRO A CA 1
ATOM 724 C C . PRO A 1 90 ? 9.059 -3.021 -11.573 1.00 77.25 90 PRO A C 1
ATOM 726 O O . PRO A 1 90 ? 8.812 -1.846 -11.316 1.00 77.25 90 PRO A O 1
ATOM 729 N N . CYS A 1 91 ? 8.544 -4.034 -10.876 1.00 88.00 91 CYS A N 1
ATOM 730 C CA . CYS A 1 91 ? 7.637 -3.940 -9.763 1.00 88.00 91 CYS A CA 1
ATOM 731 C C . CYS A 1 91 ? 8.267 -4.506 -8.485 1.00 88.00 91 CYS A C 1
ATOM 733 O O . CYS A 1 91 ? 8.380 -5.725 -8.343 1.00 88.00 91 CYS A O 1
ATOM 735 N N . GLN A 1 92 ? 8.651 -3.629 -7.557 1.00 93.50 92 GLN A N 1
ATOM 736 C CA . GLN A 1 92 ? 8.992 -3.992 -6.186 1.00 93.50 92 GLN A CA 1
ATOM 737 C C . GLN A 1 92 ? 7.747 -3.851 -5.305 1.00 93.50 92 GLN A C 1
ATOM 739 O O . GLN A 1 92 ? 7.171 -2.766 -5.200 1.00 93.50 92 GLN A O 1
ATOM 744 N N . CYS A 1 93 ? 7.347 -4.964 -4.691 1.00 94.12 93 CYS A N 1
ATOM 745 C CA . CYS A 1 93 ? 6.230 -5.040 -3.756 1.00 94.12 93 CYS A CA 1
ATOM 746 C C . CYS A 1 93 ? 6.709 -5.115 -2.309 1.00 94.12 93 CYS A C 1
ATOM 748 O O . CYS A 1 93 ? 7.877 -5.403 -2.037 1.00 94.12 93 CYS A O 1
ATOM 750 N N . TRP A 1 94 ? 5.794 -4.835 -1.385 1.00 94.81 94 TRP A N 1
ATOM 751 C CA . TRP A 1 94 ? 6.022 -4.992 0.047 1.00 94.81 94 TRP A CA 1
ATOM 752 C C . TRP A 1 94 ? 6.223 -6.471 0.420 1.00 94.81 94 TRP A C 1
ATOM 754 O O . TRP A 1 94 ? 5.865 -7.353 -0.368 1.00 94.81 94 TRP A O 1
ATOM 764 N N . PRO A 1 95 ? 6.786 -6.769 1.606 1.00 92.94 95 PRO A N 1
ATOM 765 C CA . PRO A 1 95 ? 6.828 -8.137 2.116 1.00 92.94 95 PRO A CA 1
ATOM 766 C C . PRO A 1 95 ? 5.426 -8.753 2.105 1.00 92.94 95 PRO A C 1
ATOM 768 O O . PRO A 1 95 ? 4.469 -8.078 2.463 1.00 92.94 95 PRO A O 1
ATOM 771 N N . ASP A 1 96 ? 5.315 -10.005 1.663 1.00 93.19 96 ASP A N 1
ATOM 772 C CA . ASP A 1 96 ? 4.062 -10.772 1.541 1.00 93.19 96 ASP A CA 1
ATOM 773 C C . ASP A 1 96 ? 3.094 -10.329 0.426 1.00 93.19 96 ASP A C 1
ATOM 775 O O . ASP A 1 96 ? 2.064 -10.967 0.211 1.00 93.19 96 ASP A O 1
ATOM 779 N N . TRP A 1 97 ? 3.442 -9.302 -0.355 1.00 95.25 97 TRP A N 1
ATOM 780 C CA . TRP A 1 97 ? 2.660 -8.860 -1.512 1.00 95.25 97 TRP A CA 1
ATOM 781 C C . TRP A 1 97 ? 3.232 -9.420 -2.812 1.00 95.25 97 TRP A C 1
ATOM 783 O O . TRP A 1 97 ? 4.448 -9.450 -3.018 1.00 95.25 97 TRP A O 1
ATOM 793 N N . GLN A 1 98 ? 2.354 -9.834 -3.725 1.00 95.50 98 GLN A N 1
ATOM 794 C CA . GLN A 1 98 ? 2.764 -10.429 -4.997 1.00 95.50 98 GLN A CA 1
ATOM 795 C C . GLN A 1 98 ? 2.566 -9.452 -6.161 1.00 95.50 98 GLN A C 1
ATOM 797 O O . GLN A 1 98 ? 1.529 -8.788 -6.229 1.00 95.50 98 GLN A O 1
ATOM 802 N N . PRO A 1 99 ? 3.521 -9.361 -7.103 1.00 95.75 99 PRO A N 1
ATOM 803 C CA . PRO A 1 99 ? 3.334 -8.581 -8.314 1.00 95.75 99 PRO A CA 1
ATOM 804 C C . PRO A 1 99 ? 2.330 -9.281 -9.236 1.00 95.75 99 PRO A C 1
ATOM 806 O O . PRO A 1 99 ? 2.497 -10.448 -9.592 1.00 95.75 99 PRO A O 1
ATOM 809 N N . VAL A 1 100 ? 1.307 -8.553 -9.665 1.00 95.56 100 VAL A N 1
ATOM 810 C CA . VAL A 1 100 ? 0.275 -9.016 -10.597 1.00 95.56 100 VAL A CA 1
ATOM 811 C C . VAL A 1 100 ? 0.244 -8.074 -11.793 1.00 95.56 100 VAL A C 1
ATOM 813 O O . VAL A 1 100 ? 0.353 -6.856 -11.642 1.00 95.56 100 VAL A O 1
ATOM 816 N N . LYS A 1 101 ? 0.113 -8.642 -12.993 1.00 94.12 101 LYS A N 1
ATOM 817 C CA . LYS A 1 101 ? -0.052 -7.877 -14.227 1.00 94.12 101 LYS A CA 1
ATOM 818 C C . LYS A 1 101 ? -1.529 -7.835 -14.603 1.00 94.12 101 LYS A C 1
ATOM 820 O O . LYS A 1 101 ? -2.130 -8.895 -14.771 1.00 94.12 101 LYS A O 1
ATOM 825 N N . ASP A 1 102 ? -2.073 -6.635 -14.767 1.00 93.50 102 ASP A N 1
ATOM 826 C CA . ASP A 1 102 ? -3.424 -6.411 -15.282 1.00 93.50 102 ASP A CA 1
ATOM 827 C C . ASP A 1 102 ? -3.351 -5.470 -16.496 1.00 93.50 102 ASP A C 1
ATOM 829 O O . ASP A 1 102 ? -2.893 -4.327 -16.409 1.00 93.50 102 ASP A O 1
ATOM 833 N N . GLY A 1 103 ? -3.689 -6.005 -17.672 1.00 93.44 103 GLY A N 1
ATOM 834 C CA . GLY A 1 103 ? -3.426 -5.364 -18.961 1.00 93.44 103 GLY A CA 1
ATOM 835 C C . GLY A 1 103 ? -1.937 -5.057 -19.173 1.00 93.44 103 GLY A C 1
ATOM 836 O O . GLY A 1 103 ? -1.092 -5.958 -19.201 1.00 93.44 103 GLY A O 1
ATOM 837 N N . ASP A 1 104 ? -1.622 -3.769 -19.322 1.00 91.44 104 ASP A N 1
ATOM 838 C CA . ASP A 1 104 ? -0.258 -3.253 -19.499 1.00 91.44 104 ASP A CA 1
ATOM 839 C C . ASP A 1 104 ? 0.377 -2.732 -18.200 1.00 91.44 104 ASP A C 1
ATOM 841 O O . ASP A 1 104 ? 1.545 -2.336 -18.203 1.00 91.44 104 ASP A O 1
ATOM 845 N N . GLN A 1 105 ? -0.358 -2.740 -17.084 1.00 92.44 105 GLN A N 1
ATOM 846 C CA . GLN A 1 105 ? 0.114 -2.216 -15.805 1.00 92.44 105 GLN A CA 1
ATOM 847 C C . GLN A 1 105 ? 0.472 -3.346 -14.834 1.00 92.44 105 GLN A C 1
ATOM 849 O O . GLN A 1 105 ? -0.080 -4.447 -14.869 1.00 92.44 105 GLN A O 1
ATOM 854 N N . TRP A 1 106 ? 1.448 -3.065 -13.974 1.00 93.75 106 TRP A N 1
ATOM 855 C CA . TRP A 1 106 ? 1.846 -3.942 -12.879 1.00 93.75 106 TRP A CA 1
ATOM 856 C C . TRP A 1 106 ? 1.405 -3.326 -11.557 1.00 93.75 106 TRP A C 1
ATOM 858 O O . TRP A 1 106 ? 1.549 -2.118 -11.351 1.00 93.75 106 TRP A O 1
ATOM 868 N N . TYR A 1 107 ? 0.931 -4.177 -10.656 1.00 95.38 107 TYR A N 1
ATOM 869 C CA . TYR A 1 107 ? 0.489 -3.808 -9.317 1.00 95.38 107 TYR A CA 1
ATOM 870 C C . TYR A 1 107 ? 1.003 -4.820 -8.302 1.00 95.38 107 TYR A C 1
ATOM 872 O O . TYR A 1 107 ? 1.336 -5.951 -8.647 1.00 95.38 107 TYR A O 1
ATOM 880 N N . CYS A 1 108 ? 1.022 -4.424 -7.040 1.00 95.62 108 CYS A N 1
ATOM 881 C CA . CYS A 1 108 ? 1.219 -5.312 -5.909 1.00 95.62 108 CYS A CA 1
ATOM 882 C C . CYS A 1 108 ? -0.146 -5.683 -5.343 1.00 95.62 108 CYS A C 1
ATOM 884 O O . CYS A 1 108 ? -0.944 -4.789 -5.064 1.00 95.62 108 CYS A O 1
ATOM 886 N N . LYS A 1 109 ? -0.413 -6.978 -5.165 1.00 95.25 109 LYS A N 1
ATOM 887 C CA . LYS A 1 109 ? -1.687 -7.493 -4.650 1.00 95.25 109 LYS A CA 1
ATOM 888 C C . LYS A 1 109 ? -1.482 -8.356 -3.404 1.00 95.25 109 LYS A C 1
ATOM 890 O O . LYS A 1 109 ? -0.539 -9.151 -3.356 1.00 95.25 109 LYS A O 1
ATOM 895 N N . ASN A 1 110 ? -2.389 -8.225 -2.439 1.00 94.56 110 ASN A N 1
ATOM 896 C CA . ASN A 1 110 ? -2.515 -9.106 -1.279 1.00 94.56 110 ASN A CA 1
ATOM 897 C C . ASN A 1 110 ? -4.001 -9.239 -0.906 1.00 94.56 110 ASN A C 1
ATOM 899 O O . ASN A 1 110 ? -4.646 -8.256 -0.548 1.00 94.56 110 ASN A O 1
ATOM 903 N N . GLY A 1 111 ? -4.564 -10.441 -1.052 1.00 91.69 111 GLY A N 1
ATOM 904 C CA . GLY A 1 111 ? -6.011 -10.646 -0.943 1.00 91.69 111 GLY A CA 1
ATOM 905 C C . GLY A 1 111 ? -6.777 -9.811 -1.975 1.00 91.69 111 GLY A C 1
ATOM 906 O O . GLY A 1 111 ? -6.497 -9.897 -3.174 1.00 91.69 111 GLY A O 1
ATOM 907 N N . ASP A 1 112 ? -7.713 -8.990 -1.506 1.00 89.75 112 ASP A N 1
ATOM 908 C CA . ASP A 1 112 ? -8.542 -8.118 -2.349 1.00 89.75 112 ASP A CA 1
ATOM 909 C C . ASP A 1 112 ? -7.932 -6.728 -2.586 1.00 89.75 112 ASP A C 1
ATOM 911 O O . ASP A 1 112 ? -8.400 -5.980 -3.444 1.00 89.75 112 ASP A O 1
ATOM 915 N N . GLN A 1 113 ? -6.848 -6.392 -1.887 1.00 90.44 113 GLN A N 1
ATOM 916 C CA . GLN A 1 113 ? -6.208 -5.086 -1.989 1.00 90.44 113 GLN A CA 1
ATOM 917 C C . GLN A 1 113 ? -5.157 -5.047 -3.099 1.00 90.44 113 GLN A C 1
ATOM 919 O O . GLN A 1 113 ? -4.414 -6.009 -3.316 1.00 90.44 113 GLN A O 1
ATOM 924 N N . SER A 1 114 ? -5.038 -3.894 -3.760 1.00 93.88 114 SER A N 1
ATOM 925 C CA . SER A 1 114 ? -4.039 -3.656 -4.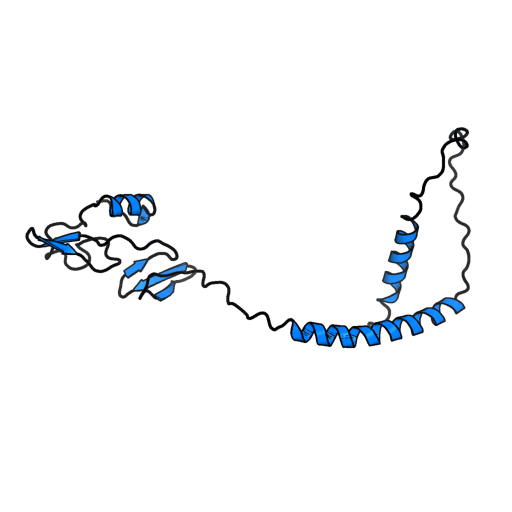802 1.00 93.88 114 SER A CA 1
ATOM 926 C C . SER A 1 114 ? -3.432 -2.262 -4.713 1.00 93.88 114 SER A C 1
ATOM 928 O O . SER A 1 114 ? -4.151 -1.280 -4.541 1.00 93.88 114 SER A O 1
ATOM 930 N N . PHE A 1 115 ? -2.123 -2.177 -4.926 1.00 95.06 115 PHE A N 1
ATOM 931 C CA . PHE A 1 115 ? -1.354 -0.938 -4.902 1.00 95.06 115 PHE A CA 1
ATOM 932 C C . PHE A 1 115 ? -0.428 -0.835 -6.115 1.00 95.06 115 PHE A C 1
ATOM 934 O O . PHE A 1 115 ? 0.008 -1.845 -6.668 1.00 95.06 115 PHE A O 1
ATOM 941 N N . SER A 1 116 ? -0.093 0.386 -6.541 1.00 94.75 116 SER A N 1
ATOM 942 C CA . SER A 1 116 ? 0.937 0.582 -7.569 1.00 94.75 116 SER A CA 1
ATOM 943 C C . SER A 1 116 ? 2.293 0.058 -7.097 1.00 94.75 116 SER A C 1
ATOM 945 O O . SER A 1 116 ? 2.628 0.132 -5.922 1.00 94.75 116 SER A O 1
ATOM 947 N N . CYS A 1 117 ? 3.104 -0.445 -8.018 1.00 93.50 117 CYS A N 1
ATOM 948 C CA . CYS A 1 117 ? 4.454 -0.893 -7.697 1.00 93.50 117 CYS A CA 1
ATOM 949 C C . CYS A 1 117 ? 5.372 0.234 -7.198 1.00 93.50 117 CYS A C 1
ATOM 951 O O . CYS A 1 117 ? 5.197 1.395 -7.573 1.00 93.50 117 CYS A O 1
ATOM 953 N N . ASN A 1 118 ? 6.429 -0.132 -6.461 1.00 93.25 118 ASN A N 1
ATOM 954 C CA . ASN A 1 118 ? 7.511 0.769 -6.030 1.00 93.25 118 ASN A CA 1
ATOM 955 C C . ASN A 1 118 ? 7.055 1.949 -5.154 1.00 93.25 118 ASN A C 1
ATOM 957 O O . ASN A 1 118 ? 7.735 2.974 -5.091 1.00 93.25 118 ASN A O 1
ATOM 961 N N . ILE A 1 119 ? 5.908 1.822 -4.494 1.00 94.62 119 ILE A N 1
ATOM 962 C CA . ILE A 1 119 ? 5.457 2.786 -3.493 1.00 94.62 119 ILE A CA 1
ATOM 963 C C . ILE A 1 119 ? 5.918 2.357 -2.100 1.00 94.62 119 ILE A C 1
ATOM 965 O O . ILE A 1 119 ? 6.032 1.165 -1.800 1.00 94.62 119 ILE A O 1
ATOM 969 N N . ASP A 1 120 ? 6.166 3.336 -1.235 1.00 94.88 120 ASP A N 1
ATOM 970 C CA . ASP A 1 120 ? 6.523 3.062 0.156 1.00 94.88 120 ASP A CA 1
ATOM 971 C C . ASP A 1 120 ? 5.329 2.471 0.908 1.00 94.88 120 ASP A C 1
ATOM 973 O O . ASP A 1 120 ? 4.178 2.828 0.650 1.00 94.88 120 ASP A O 1
ATOM 977 N N . ILE A 1 121 ? 5.626 1.618 1.884 1.00 93.69 121 ILE A N 1
ATOM 978 C CA . ILE A 1 121 ? 4.641 1.038 2.796 1.00 93.69 121 ILE A CA 1
ATOM 979 C C . ILE A 1 121 ? 3.904 2.168 3.545 1.00 93.69 121 ILE A C 1
ATOM 981 O O . ILE A 1 121 ? 4.577 2.999 4.167 1.00 93.69 121 ILE A O 1
ATOM 985 N N . PRO A 1 122 ? 2.558 2.240 3.497 1.00 92.69 122 PRO A N 1
ATOM 986 C CA . PRO A 1 122 ? 1.800 3.209 4.275 1.00 92.69 122 PRO A CA 1
ATOM 987 C C . PRO A 1 122 ? 1.900 2.887 5.773 1.00 92.69 122 PRO A C 1
ATOM 989 O O . PRO A 1 122 ? 2.005 1.715 6.145 1.00 92.69 122 PRO A O 1
ATOM 992 N N . PRO A 1 123 ? 1.840 3.899 6.653 1.00 93.62 123 PRO A N 1
ATOM 993 C CA . PRO A 1 123 ? 1.619 3.677 8.079 1.00 93.62 123 PRO A CA 1
ATOM 994 C C . PRO A 1 123 ? 0.332 2.881 8.333 1.00 93.62 123 PRO A C 1
ATOM 996 O O . PRO A 1 123 ? -0.592 2.911 7.519 1.00 93.62 123 PRO A O 1
ATOM 999 N N . LEU A 1 124 ? 0.261 2.190 9.474 1.00 93.69 124 LEU A N 1
ATOM 1000 C CA . LEU A 1 124 ? -0.938 1.445 9.857 1.00 93.69 124 LEU A CA 1
ATOM 1001 C C . LEU A 1 124 ? -2.125 2.396 10.030 1.00 93.69 124 LEU A C 1
ATOM 1003 O O . LEU A 1 124 ? -2.024 3.435 10.685 1.00 93.69 124 LEU A O 1
ATOM 1007 N N . CYS A 1 125 ? -3.258 2.018 9.447 1.00 92.12 125 CYS A N 1
ATOM 1008 C CA . CYS A 1 125 ? -4.519 2.707 9.659 1.00 92.12 125 CYS A CA 1
ATOM 1009 C C . CYS A 1 125 ? -5.037 2.410 11.071 1.00 92.12 125 CYS A C 1
ATOM 1011 O O . CYS A 1 125 ? -5.175 1.248 11.452 1.00 92.12 125 CYS A O 1
ATOM 1013 N N . ILE A 1 126 ? -5.346 3.460 11.834 1.00 94.56 126 ILE A N 1
ATOM 1014 C CA . ILE A 1 126 ? -5.943 3.353 13.169 1.00 94.56 126 ILE A CA 1
ATOM 1015 C C . ILE A 1 126 ? -7.423 3.715 13.065 1.00 94.56 126 ILE A C 1
ATOM 1017 O O . ILE A 1 126 ? -7.766 4.819 12.641 1.00 94.56 126 ILE A O 1
ATOM 1021 N N . CYS A 1 127 ? -8.296 2.795 13.462 1.00 94.38 127 CYS A N 1
ATOM 1022 C CA . CYS A 1 127 ? -9.744 2.980 13.487 1.00 94.38 127 CYS A CA 1
ATOM 1023 C C . CYS A 1 127 ? -10.268 2.959 14.921 1.00 94.38 127 CYS A C 1
ATOM 1025 O O . CYS A 1 127 ? -9.719 2.270 15.775 1.00 94.38 127 CYS A O 1
ATOM 1027 N N . MET A 1 128 ? -11.352 3.685 15.190 1.00 94.69 128 MET A N 1
ATOM 1028 C CA . MET A 1 128 ? -12.004 3.663 16.502 1.00 94.69 128 MET A CA 1
ATOM 1029 C C . MET A 1 128 ? -13.124 2.624 16.502 1.00 94.69 128 MET A C 1
ATOM 1031 O O . MET A 1 128 ? -14.047 2.713 15.699 1.00 94.69 128 MET A O 1
ATOM 1035 N N . GLU A 1 129 ? -13.037 1.633 17.383 1.00 95.00 129 GLU A N 1
ATOM 1036 C CA . GLU A 1 129 ? -14.085 0.644 17.639 1.00 95.00 129 GLU A CA 1
ATOM 1037 C C . GLU A 1 129 ? -14.615 0.860 19.059 1.00 95.00 129 GLU A C 1
ATOM 1039 O O . GLU A 1 129 ? -13.944 0.525 20.043 1.00 95.00 129 GLU A O 1
ATOM 1044 N N . LYS A 1 130 ? -15.818 1.437 19.187 1.00 93.75 130 LYS A N 1
ATOM 1045 C CA . LYS A 1 130 ? -16.450 1.738 20.485 1.00 93.75 130 LYS A CA 1
ATOM 1046 C C . LYS A 1 130 ? -15.545 2.596 21.381 1.00 93.75 130 LYS A C 1
ATOM 1048 O O . LYS A 1 130 ? -15.383 2.319 22.574 1.00 93.75 130 LYS A O 1
ATOM 1053 N N . GLY A 1 131 ? -14.920 3.608 20.788 1.00 93.88 131 GLY A N 1
ATOM 1054 C CA . GLY A 1 131 ? -13.997 4.533 21.439 1.00 93.88 131 GLY A CA 1
ATOM 1055 C C . GLY A 1 131 ? -12.607 3.963 21.737 1.00 93.88 131 GLY A C 1
ATOM 1056 O O . GLY A 1 131 ? -11.855 4.597 22.477 1.00 93.88 131 GLY A O 1
ATOM 1057 N N . LYS A 1 132 ? -12.252 2.780 21.216 1.00 96.31 132 LYS A N 1
ATOM 1058 C CA . LYS A 1 132 ? -10.912 2.190 21.370 1.00 96.31 132 LYS A CA 1
ATOM 1059 C C . LYS A 1 132 ? -10.162 2.169 20.037 1.00 96.31 132 LYS A C 1
ATOM 1061 O O . LYS A 1 132 ? -10.755 1.743 19.049 1.00 96.31 132 LYS A O 1
ATOM 1066 N N . PRO A 1 133 ? -8.872 2.548 20.003 1.00 95.38 133 PRO A N 1
ATOM 1067 C CA . PRO A 1 133 ? -8.076 2.453 18.790 1.00 95.38 133 PRO A CA 1
ATOM 1068 C C . PRO A 1 133 ? -7.787 0.985 18.462 1.00 95.38 133 PRO A C 1
ATOM 1070 O O . PRO A 1 133 ? -7.368 0.208 19.323 1.00 95.38 133 PRO A O 1
ATOM 1073 N N . VAL A 1 134 ? -8.012 0.619 17.207 1.00 95.31 134 VAL A N 1
ATOM 1074 C CA . VAL A 1 134 ? -7.712 -0.686 16.624 1.00 95.31 134 VAL A CA 1
ATOM 1075 C C . VAL A 1 134 ? -6.872 -0.446 15.381 1.00 95.31 134 VAL A C 1
ATOM 1077 O O . VAL A 1 134 ? -7.276 0.286 14.479 1.00 95.31 134 VAL A O 1
ATOM 1080 N N . GLU A 1 135 ? -5.696 -1.060 15.344 1.00 95.00 135 GLU A N 1
ATOM 1081 C CA . GLU A 1 135 ? -4.831 -1.035 14.170 1.00 95.00 135 GLU A CA 1
ATOM 1082 C C . GLU A 1 135 ? -5.345 -2.032 13.133 1.00 95.00 135 GLU A C 1
ATOM 1084 O O . GLU A 1 135 ? -5.608 -3.200 13.440 1.00 95.00 135 GLU A O 1
ATOM 1089 N N . LEU A 1 136 ? -5.502 -1.559 11.902 1.00 91.94 136 LEU A N 1
ATOM 1090 C CA . LEU A 1 136 ? -5.872 -2.400 10.778 1.00 91.94 136 LEU A CA 1
ATOM 1091 C C . LEU A 1 136 ? -4.643 -3.062 10.143 1.00 91.94 136 LEU A C 1
ATOM 1093 O O . LEU A 1 136 ? -3.523 -2.562 10.282 1.00 91.94 136 LEU A O 1
ATOM 1097 N N . PRO A 1 137 ? -4.838 -4.176 9.413 1.00 91.44 137 PRO A N 1
ATOM 1098 C CA . PRO A 1 137 ? -3.778 -4.793 8.631 1.00 91.44 137 PRO A CA 1
ATOM 1099 C C . PRO A 1 137 ? -3.134 -3.829 7.629 1.00 91.44 137 PRO A C 1
ATOM 1101 O O . PRO A 1 137 ? -3.735 -2.864 7.155 1.00 91.44 137 PRO A O 1
ATOM 1104 N N . LEU A 1 138 ? -1.892 -4.137 7.267 1.00 91.06 138 LEU A N 1
ATOM 1105 C CA . LEU A 1 138 ? -1.122 -3.361 6.307 1.00 91.06 138 LEU A CA 1
ATOM 1106 C C . LEU A 1 138 ? -1.821 -3.303 4.941 1.00 91.06 138 LEU A C 1
ATOM 1108 O O . LEU A 1 138 ? -2.217 -4.336 4.411 1.00 91.06 138 LEU A O 1
ATOM 1112 N N . GLY A 1 139 ? -1.914 -2.103 4.367 1.00 87.06 139 GLY A N 1
ATOM 1113 C CA . GLY A 1 139 ? -2.602 -1.856 3.096 1.00 87.06 139 GLY A CA 1
ATOM 1114 C C . GLY A 1 139 ? -4.057 -1.401 3.244 1.00 87.06 139 GLY A C 1
ATOM 1115 O O . GLY A 1 139 ? -4.617 -0.879 2.282 1.00 87.06 139 GLY A O 1
ATOM 1116 N N . GLU A 1 140 ? -4.644 -1.485 4.441 1.00 90.31 140 GLU A N 1
ATOM 1117 C CA . GLU A 1 140 ? -5.922 -0.825 4.716 1.00 90.31 140 GLU A CA 1
ATOM 1118 C C . GLU A 1 140 ? -5.735 0.692 4.823 1.00 90.31 140 GLU A C 1
ATOM 1120 O O . GLU A 1 140 ? -4.890 1.184 5.573 1.00 90.31 140 GLU A O 1
ATOM 1125 N N . THR A 1 141 ? -6.541 1.445 4.076 1.00 85.00 141 THR A N 1
ATOM 1126 C CA . THR A 1 141 ? -6.513 2.920 4.058 1.00 85.00 141 THR A CA 1
ATOM 1127 C C . THR A 1 141 ? -7.798 3.547 4.592 1.00 85.00 141 THR A C 1
ATOM 1129 O O . THR A 1 141 ? -7.918 4.774 4.621 1.00 85.00 141 THR A O 1
ATOM 1132 N N . ASN A 1 142 ? -8.770 2.731 5.014 1.00 87.88 142 ASN A N 1
ATOM 1133 C CA . ASN A 1 142 ? -10.020 3.186 5.615 1.00 87.88 142 ASN A CA 1
ATOM 1134 C C . ASN A 1 142 ? -10.644 2.127 6.530 1.00 87.88 142 ASN A C 1
ATOM 1136 O O . ASN A 1 142 ? -10.305 0.951 6.454 1.00 87.88 142 ASN A O 1
ATOM 1140 N N . CYS A 1 143 ? -11.581 2.554 7.377 1.00 89.62 143 CYS A N 1
ATOM 1141 C CA . CYS A 1 143 ? -12.237 1.678 8.347 1.00 89.62 143 CYS A CA 1
ATOM 1142 C C . CYS A 1 143 ? -13.451 0.947 7.757 1.00 89.62 143 CYS A C 1
ATOM 1144 O O . CYS A 1 143 ? -13.808 -0.140 8.203 1.00 89.62 143 CYS A O 1
ATOM 1146 N N . ILE A 1 144 ? -14.089 1.531 6.739 1.00 83.69 144 ILE A N 1
ATOM 1147 C CA . ILE A 1 144 ? -15.339 1.013 6.170 1.00 83.69 144 ILE A CA 1
ATOM 1148 C C . ILE A 1 144 ? -15.148 -0.277 5.365 1.00 83.69 144 ILE A C 1
ATOM 1150 O O . ILE A 1 144 ? -16.065 -1.096 5.332 1.00 83.69 144 ILE A O 1
ATOM 1154 N N . HIS A 1 145 ? -13.995 -0.460 4.712 1.00 78.00 145 HIS A N 1
ATOM 1155 C CA . HIS A 1 145 ? -13.777 -1.568 3.776 1.00 78.00 145 HIS A CA 1
ATOM 1156 C C . HIS A 1 145 ? -13.845 -2.943 4.452 1.00 78.00 145 HIS A C 1
ATOM 1158 O O . HIS A 1 145 ? -14.175 -3.931 3.803 1.00 78.00 145 HIS A O 1
ATOM 1164 N N . LEU A 1 146 ? -13.586 -2.992 5.761 1.00 78.69 146 LEU A N 1
ATOM 1165 C CA . LEU A 1 146 ? -13.662 -4.214 6.555 1.00 78.69 146 LEU A CA 1
ATOM 1166 C C . LEU A 1 146 ? -15.070 -4.471 7.098 1.00 78.69 146 LEU A C 1
ATOM 1168 O O . LEU A 1 146 ? -15.599 -5.567 6.930 1.00 78.69 146 LEU A O 1
ATOM 1172 N N . ASP A 1 147 ? -15.665 -3.485 7.774 1.00 84.00 147 ASP A N 1
ATOM 1173 C CA . ASP A 1 147 ? -17.017 -3.583 8.330 1.00 84.00 147 ASP A CA 1
ATOM 1174 C C . ASP A 1 147 ? -17.568 -2.187 8.660 1.00 84.00 147 ASP A C 1
ATOM 1176 O O . ASP A 1 147 ? -17.187 -1.555 9.649 1.00 84.00 147 ASP A O 1
ATOM 1180 N N . GLN A 1 148 ? -18.507 -1.718 7.837 1.00 82.62 148 GLN A N 1
ATOM 1181 C CA . GLN A 1 148 ? -19.133 -0.400 7.971 1.00 82.62 148 GLN A CA 1
ATOM 1182 C C . GLN A 1 148 ? -19.893 -0.174 9.289 1.00 82.62 148 GLN A C 1
ATOM 1184 O O . GLN A 1 148 ? -20.181 0.974 9.620 1.00 82.62 148 GLN A O 1
ATOM 1189 N N . TYR A 1 149 ? -20.243 -1.232 10.029 1.00 88.94 149 TYR A N 1
ATOM 1190 C CA . TYR A 1 149 ? -20.978 -1.129 11.297 1.00 88.94 149 TYR A CA 1
ATOM 1191 C C . TYR A 1 149 ? -20.092 -1.331 12.525 1.00 88.94 149 TYR A C 1
ATOM 1193 O O . TYR A 1 149 ? -20.545 -1.120 13.653 1.00 88.94 149 TYR A O 1
ATOM 1201 N N . ARG A 1 150 ? -18.846 -1.767 12.326 1.00 90.38 150 ARG A N 1
ATOM 1202 C CA . ARG A 1 150 ? -17.923 -2.068 13.419 1.00 90.38 150 ARG A CA 1
ATOM 1203 C C . ARG A 1 150 ? -17.235 -0.828 13.972 1.00 90.38 150 ARG A C 1
ATOM 1205 O O . ARG A 1 150 ? -16.986 -0.765 15.174 1.00 90.38 150 ARG A O 1
ATOM 1212 N N . PHE A 1 151 ? -16.907 0.121 13.103 1.00 92.12 151 PHE A N 1
ATOM 1213 C CA . PHE A 1 151 ? -16.091 1.277 13.457 1.00 92.12 151 PHE A CA 1
ATOM 1214 C C . PHE A 1 151 ? -16.930 2.541 13.625 1.00 92.12 151 PHE A C 1
ATOM 1216 O O . PHE A 1 151 ? -17.907 2.762 12.914 1.00 92.12 151 PHE A O 1
ATOM 1223 N N . ASP A 1 152 ? -16.508 3.390 14.557 1.00 89.88 152 ASP A N 1
ATOM 1224 C CA . ASP A 1 152 ? -17.185 4.642 14.898 1.00 89.88 152 ASP A CA 1
ATOM 1225 C C . ASP A 1 152 ? -17.046 5.687 13.778 1.00 89.88 152 ASP A C 1
ATOM 1227 O O . ASP A 1 152 ? -17.884 6.575 13.641 1.00 89.88 152 ASP A O 1
ATOM 1231 N N . ASN A 1 153 ? -15.985 5.571 12.970 1.00 88.19 153 ASN A N 1
ATOM 1232 C CA . ASN A 1 153 ? -15.667 6.457 11.856 1.00 88.19 153 ASN A CA 1
ATOM 1233 C C . ASN A 1 153 ? -15.386 5.650 10.587 1.00 88.19 153 ASN A C 1
ATOM 1235 O O . ASN A 1 153 ? -14.900 4.523 10.638 1.00 88.19 153 ASN A O 1
ATOM 1239 N N . THR A 1 154 ? -15.624 6.268 9.432 1.00 87.31 154 THR A N 1
ATOM 1240 C CA . THR A 1 154 ? -15.380 5.663 8.113 1.00 87.31 154 THR A CA 1
ATOM 1241 C C . THR A 1 154 ? -13.908 5.703 7.696 1.00 87.31 154 THR A C 1
ATOM 1243 O O . THR A 1 154 ? -13.464 4.913 6.860 1.00 87.31 154 THR A O 1
ATOM 1246 N N . ARG A 1 155 ? -13.139 6.614 8.296 1.00 89.00 155 ARG A N 1
ATOM 1247 C CA . ARG A 1 155 ? -11.761 6.959 7.937 1.00 89.00 155 ARG A CA 1
ATOM 1248 C C . ARG A 1 155 ? -10.798 6.634 9.068 1.00 89.00 155 ARG A C 1
ATOM 1250 O O . ARG A 1 155 ? -11.163 6.735 10.237 1.00 89.00 155 ARG A O 1
ATOM 1257 N N . CYS A 1 156 ? -9.560 6.328 8.691 1.00 90.88 156 CYS A N 1
ATOM 1258 C CA . CYS A 1 156 ? -8.453 6.207 9.632 1.00 90.88 156 CYS A CA 1
ATOM 1259 C C . CYS A 1 156 ? -8.209 7.531 10.361 1.00 90.88 156 CYS A C 1
ATOM 1261 O O . CYS A 1 156 ? -8.389 8.613 9.791 1.00 90.88 156 CYS A O 1
ATOM 1263 N N . GLU A 1 157 ? -7.720 7.444 11.590 1.00 92.94 157 GLU A N 1
ATOM 1264 C CA . GLU A 1 157 ? -7.148 8.584 12.292 1.00 92.94 157 GLU A CA 1
ATOM 1265 C C . GLU A 1 157 ? -5.927 9.116 11.524 1.00 92.94 157 GLU A C 1
ATOM 1267 O O . GLU A 1 157 ? -5.026 8.365 11.141 1.00 92.94 157 GLU A O 1
ATOM 1272 N N . ILE A 1 158 ? -5.911 10.424 11.260 1.00 90.50 158 ILE A N 1
ATOM 1273 C CA . ILE A 1 158 ? -4.828 11.068 10.516 1.00 90.50 158 ILE A CA 1
ATOM 1274 C C . ILE A 1 158 ? -3.663 11.339 11.466 1.00 90.50 158 ILE A C 1
ATOM 1276 O O . ILE A 1 158 ? -3.677 12.305 12.230 1.00 90.50 158 ILE A O 1
ATOM 1280 N N . THR A 1 159 ? -2.635 10.497 11.394 1.00 91.88 159 THR A N 1
ATOM 1281 C CA . THR A 1 159 ? -1.364 10.716 12.092 1.00 91.88 159 THR A CA 1
ATOM 1282 C C . THR A 1 159 ? -0.413 11.587 11.256 1.00 91.88 159 THR A C 1
ATOM 1284 O O . THR A 1 159 ? -0.551 11.653 10.028 1.00 91.88 159 THR A O 1
ATOM 1287 N N . PRO A 1 160 ? 0.587 12.250 11.869 1.00 95.06 160 PRO A N 1
ATOM 1288 C CA . PRO A 1 160 ? 1.598 13.011 11.129 1.00 95.06 160 PRO A CA 1
ATOM 1289 C C . PRO A 1 160 ? 2.354 12.173 10.086 1.00 95.06 160 PRO A C 1
ATOM 1291 O O . PRO A 1 160 ? 2.691 12.671 9.008 1.00 95.06 160 PRO A O 1
ATOM 1294 N N . GLU A 1 161 ? 2.612 10.897 10.381 1.00 93.75 161 GLU A N 1
ATOM 1295 C CA . GLU A 1 161 ? 3.259 9.957 9.465 1.00 93.75 161 GLU A CA 1
ATOM 1296 C C . GLU A 1 161 ? 2.367 9.659 8.259 1.00 93.75 161 GLU A C 1
ATOM 1298 O O . GLU A 1 161 ? 2.850 9.643 7.122 1.00 93.75 161 GLU A O 1
ATOM 1303 N N . LEU A 1 162 ? 1.070 9.456 8.500 1.00 92.25 162 LEU A N 1
ATOM 1304 C CA . LEU A 1 162 ? 0.098 9.156 7.457 1.00 92.25 162 LEU A CA 1
ATOM 1305 C C . LEU A 1 162 ? -0.155 10.377 6.564 1.00 92.25 162 LEU A C 1
ATOM 1307 O O . LEU A 1 162 ? -0.149 10.248 5.341 1.00 92.25 162 LEU A O 1
ATOM 1311 N N . GLU A 1 163 ? -0.267 11.578 7.140 1.00 93.25 163 GLU A N 1
ATOM 1312 C CA . GLU A 1 163 ? -0.397 12.824 6.370 1.00 93.25 163 GLU A CA 1
ATOM 1313 C C . GLU A 1 163 ? 0.841 13.065 5.491 1.00 93.25 163 GLU A C 1
ATOM 1315 O O . GLU A 1 163 ? 0.723 13.422 4.315 1.00 93.25 163 GLU A O 1
ATOM 1320 N N . LYS A 1 164 ? 2.044 12.795 6.017 1.00 96.12 164 LYS A N 1
ATOM 1321 C CA . LYS A 1 164 ? 3.288 12.870 5.237 1.00 96.12 164 LYS A CA 1
ATOM 1322 C C . LYS A 1 164 ? 3.295 11.867 4.081 1.00 96.12 164 LYS A C 1
ATOM 1324 O O . LYS A 1 164 ? 3.750 12.208 2.986 1.00 96.12 164 LYS A O 1
ATOM 1329 N N . TRP A 1 165 ? 2.803 10.650 4.308 1.00 94.62 165 TRP A N 1
ATOM 1330 C CA . TRP A 1 165 ? 2.701 9.628 3.267 1.00 94.62 165 TRP A CA 1
ATOM 1331 C C . TRP A 1 165 ? 1.687 10.029 2.184 1.00 94.62 165 TRP A C 1
ATOM 1333 O O . TRP A 1 165 ? 2.026 9.995 1.000 1.00 94.62 165 TRP A O 1
ATOM 1343 N N . PHE A 1 166 ? 0.505 10.528 2.561 1.00 93.62 166 PHE A N 1
ATOM 1344 C CA . PHE A 1 166 ? -0.477 11.062 1.608 1.00 93.62 166 PHE A CA 1
ATOM 1345 C C . PHE A 1 166 ? 0.042 12.275 0.831 1.00 93.62 166 PHE A C 1
ATOM 1347 O O . PHE A 1 166 ? -0.313 12.448 -0.331 1.00 93.62 166 PHE A O 1
ATOM 1354 N N . GLY A 1 167 ? 0.928 13.082 1.418 1.00 95.12 167 GLY A N 1
ATOM 1355 C CA . GLY A 1 167 ? 1.623 14.146 0.692 1.00 95.12 167 GLY A CA 1
ATOM 1356 C C . GLY A 1 167 ? 2.486 13.628 -0.467 1.00 95.12 167 GLY A C 1
ATOM 1357 O O . GLY A 1 167 ? 2.602 14.299 -1.491 1.00 95.12 167 GLY A O 1
ATOM 1358 N N . LYS A 1 168 ? 3.066 12.425 -0.336 1.00 96.19 168 LYS A N 1
ATOM 1359 C CA . LYS A 1 168 ? 3.829 11.762 -1.409 1.00 96.19 168 LYS A CA 1
ATOM 1360 C C . LYS A 1 168 ? 2.921 11.020 -2.395 1.00 96.19 168 LYS A C 1
ATOM 1362 O O . LYS A 1 168 ? 3.237 10.978 -3.583 1.00 96.19 168 LYS A O 1
ATOM 1367 N N . TYR A 1 169 ? 1.809 10.460 -1.916 1.00 94.44 169 TYR A N 1
ATOM 1368 C CA . TYR A 1 169 ? 0.887 9.647 -2.711 1.00 94.44 169 TYR A CA 1
ATOM 1369 C C . TYR A 1 169 ? -0.581 10.104 -2.564 1.00 94.44 169 TYR A C 1
ATOM 1371 O O . TYR A 1 169 ? -1.405 9.398 -1.973 1.00 94.44 169 TYR A O 1
ATOM 1379 N N . PRO A 1 170 ? -0.940 11.283 -3.104 1.00 93.75 170 PRO A N 1
ATOM 1380 C CA . PRO A 1 170 ? -2.251 11.896 -2.881 1.00 93.75 170 PRO A CA 1
ATOM 1381 C C . PRO A 1 170 ? -3.420 11.091 -3.463 1.00 93.75 170 PRO A C 1
ATOM 1383 O O . PRO A 1 170 ? -4.539 11.217 -2.978 1.00 93.75 170 PRO A O 1
ATOM 1386 N N . GLN A 1 171 ? -3.178 10.234 -4.460 1.00 91.06 171 GLN A N 1
ATOM 1387 C CA . GLN A 1 171 ? -4.212 9.401 -5.084 1.00 91.06 171 GLN A CA 1
ATOM 1388 C C . GLN A 1 171 ? -4.828 8.352 -4.144 1.00 91.06 171 GLN A C 1
ATOM 1390 O O . GLN A 1 171 ? -5.890 7.822 -4.450 1.00 91.06 171 GLN A O 1
ATOM 1395 N N . TYR A 1 172 ? -4.172 8.039 -3.023 1.00 89.50 172 TYR A N 1
ATOM 1396 C CA . TYR A 1 172 ? -4.687 7.096 -2.023 1.00 89.50 172 TYR A CA 1
ATOM 1397 C C . TYR A 1 172 ? -5.446 7.787 -0.887 1.00 89.50 172 TYR A C 1
ATOM 1399 O O . TYR A 1 172 ? -5.947 7.114 0.013 1.00 89.50 172 TYR A O 1
ATOM 1407 N N . ARG A 1 173 ? -5.524 9.124 -0.900 1.00 89.31 173 ARG A N 1
ATOM 1408 C CA . ARG A 1 173 ? -6.303 9.874 0.080 1.00 89.31 173 ARG A CA 1
ATOM 1409 C C . ARG A 1 173 ? -7.773 9.824 -0.313 1.00 89.31 173 ARG A C 1
ATOM 1411 O O . ARG A 1 173 ? -8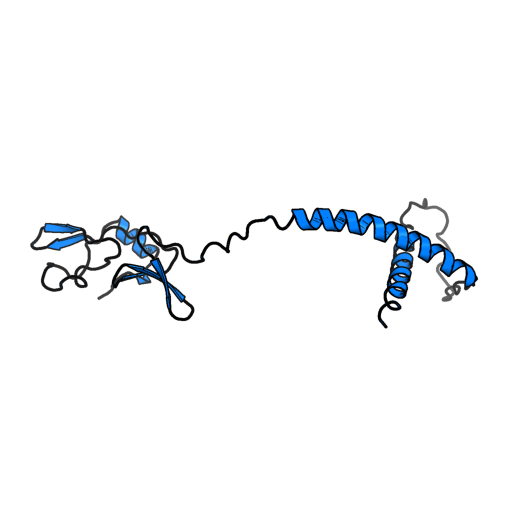.155 10.286 -1.385 1.00 89.31 173 ARG A O 1
ATOM 1418 N N . LEU A 1 174 ? -8.598 9.285 0.574 1.00 81.44 174 LEU A N 1
ATOM 1419 C CA . LEU A 1 174 ? -10.044 9.321 0.408 1.00 81.44 174 LEU A CA 1
ATOM 1420 C C . LEU A 1 174 ? -10.549 10.703 0.837 1.00 81.44 174 LEU A C 1
ATOM 1422 O O . LEU A 1 174 ? -10.385 11.103 1.991 1.00 81.44 174 LEU A O 1
ATOM 1426 N N . TYR A 1 175 ? -11.119 11.438 -0.114 1.00 70.75 175 TYR A N 1
ATOM 1427 C CA . TYR A 1 175 ? -11.902 12.644 0.141 1.00 70.75 175 TYR A CA 1
ATOM 1428 C C . TYR A 1 175 ? -13.392 12.262 0.148 1.00 70.75 175 TYR A C 1
ATOM 1430 O O . TYR A 1 175 ? -13.773 11.303 -0.519 1.00 70.75 175 TYR A O 1
ATOM 1438 N N . ASP A 1 176 ? -14.196 12.979 0.936 1.00 58.25 176 ASP A N 1
ATOM 1439 C CA . ASP A 1 176 ? -15.650 12.774 1.059 1.00 58.25 176 ASP A CA 1
ATOM 1440 C C . ASP A 1 176 ? -16.312 13.730 0.069 1.00 58.25 176 ASP A C 1
ATOM 1442 O O . ASP A 1 176 ? -15.757 14.847 -0.098 1.00 58.25 176 ASP A O 1
#

Organism: Rhynchophorus ferrugineus (NCBI:txid354439)